Protein AF-A0A4R9QF24-F1 (afdb_monomer_lite)

Radius of gyration: 14.88 Å; chains: 1; bounding box: 35×24×42 Å

Foldseek 3Di:
DLVVCVVLADDPVLSVLLVVVLCVVLVPDDLVFWDPVQNVVTSVVLSVQLVVQLVVQLPPNHRDDVDQQQDWDADPQVSNDRIDGNVSVSSSVSSVVSNVVSCVPTGHD

Sequence (109 aa):
MTSRLLAAGYSKPQVGFLMRNTDRMTSALRAERLNDKAKACGIDSARAYVLGCLDKQLFPAGAGSNSPLDEMKQTSGFWGRKRLTVRELLYIGHFHACLGAAKEFLFRG

pLDDT: mean 91.17, std 8.84, range [56.25, 97.38]

Structure (mmCIF, N/CA/C/O backbone):
data_AF-A0A4R9QF24-F1
#
_entry.id   AF-A0A4R9QF24-F1
#
loop_
_atom_site.group_PDB
_atom_site.id
_atom_site.type_symbol
_atom_site.label_atom_id
_atom_site.label_alt_id
_atom_site.label_comp_id
_atom_site.label_asym_id
_atom_site.label_entity_id
_atom_site.label_seq_id
_atom_site.pdbx_PDB_ins_code
_atom_site.Cartn_x
_atom_site.Cartn_y
_atom_site.Cartn_z
_atom_site.occupancy
_atom_site.B_iso_or_equiv
_atom_site.auth_seq_id
_atom_site.auth_comp_id
_atom_site.auth_asym_id
_atom_site.auth_atom_id
_atom_site.pdbx_PDB_model_num
ATOM 1 N N . MET A 1 1 ? -2.396 -9.311 -3.660 1.00 87.06 1 MET A N 1
ATOM 2 C CA . MET A 1 1 ? -1.573 -8.209 -4.207 1.00 87.06 1 MET A CA 1
ATOM 3 C C . MET A 1 1 ? -0.394 -8.724 -5.034 1.00 87.06 1 MET A C 1
ATOM 5 O O . MET A 1 1 ? -0.342 -8.420 -6.215 1.00 87.06 1 MET A O 1
ATOM 9 N N . THR A 1 2 ? 0.498 -9.558 -4.480 1.00 91.19 2 THR A N 1
ATOM 10 C CA . THR A 1 2 ? 1.696 -10.113 -5.157 1.00 91.19 2 THR A CA 1
ATOM 11 C C . THR A 1 2 ? 1.463 -10.574 -6.600 1.00 91.19 2 THR A C 1
ATOM 13 O O . THR A 1 2 ? 2.097 -10.048 -7.509 1.00 91.19 2 THR A O 1
ATOM 16 N N . SER A 1 3 ? 0.526 -11.503 -6.833 1.00 90.12 3 SER A N 1
ATOM 17 C CA . SER A 1 3 ? 0.246 -12.039 -8.177 1.00 90.12 3 SER A CA 1
ATOM 18 C C . SER A 1 3 ? -0.223 -10.966 -9.156 1.00 90.12 3 SER A C 1
ATOM 20 O O . SER A 1 3 ? 0.128 -11.008 -10.329 1.00 90.12 3 SER A O 1
ATOM 22 N N . ARG A 1 4 ? -0.971 -9.971 -8.668 1.00 88.75 4 ARG A N 1
ATOM 23 C CA . 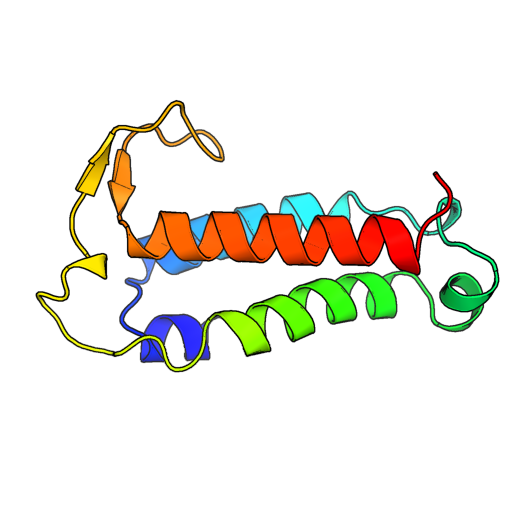ARG A 1 4 ? -1.437 -8.859 -9.495 1.00 88.75 4 ARG A CA 1
ATOM 24 C C . ARG A 1 4 ? -0.293 -7.920 -9.864 1.00 88.75 4 ARG A C 1
ATOM 26 O O . ARG A 1 4 ? -0.211 -7.514 -11.011 1.00 88.75 4 ARG A O 1
ATOM 33 N N . LEU A 1 5 ? 0.622 -7.619 -8.941 1.00 90.50 5 LEU A N 1
ATOM 34 C CA . LEU A 1 5 ? 1.810 -6.820 -9.262 1.00 90.50 5 LEU A CA 1
ATOM 35 C C . LEU A 1 5 ? 2.697 -7.534 -10.288 1.00 90.50 5 LEU A C 1
ATOM 37 O O . LEU A 1 5 ? 3.130 -6.918 -11.254 1.00 90.50 5 LEU A O 1
ATOM 41 N N . LEU A 1 6 ? 2.909 -8.843 -10.138 1.00 90.94 6 LEU A N 1
ATOM 42 C CA . LEU A 1 6 ? 3.626 -9.624 -11.151 1.00 90.94 6 LEU A CA 1
ATOM 43 C C . LEU A 1 6 ? 2.932 -9.529 -12.520 1.00 90.94 6 LEU A C 1
ATOM 45 O O . LEU A 1 6 ? 3.589 -9.265 -13.523 1.00 90.94 6 LEU A O 1
ATOM 49 N N . ALA A 1 7 ? 1.602 -9.666 -12.553 1.00 87.94 7 ALA A N 1
ATOM 50 C CA . ALA A 1 7 ? 0.816 -9.520 -13.776 1.00 87.94 7 ALA A CA 1
ATOM 51 C C . ALA A 1 7 ? 0.865 -8.097 -14.367 1.00 87.94 7 ALA A C 1
ATOM 53 O O . ALA A 1 7 ? 0.785 -7.951 -15.578 1.00 87.94 7 ALA A O 1
ATOM 54 N N . ALA A 1 8 ? 1.054 -7.061 -13.546 1.00 85.94 8 ALA A N 1
ATOM 55 C CA . ALA A 1 8 ? 1.254 -5.671 -13.971 1.00 85.94 8 ALA A CA 1
ATOM 56 C C . ALA A 1 8 ? 2.709 -5.342 -14.359 1.00 85.94 8 ALA A C 1
ATOM 58 O O . ALA A 1 8 ? 3.071 -4.170 -14.458 1.00 85.94 8 ALA A O 1
ATOM 59 N N . GLY A 1 9 ? 3.567 -6.348 -14.551 1.00 88.00 9 GLY A N 1
ATOM 60 C CA . GLY A 1 9 ? 4.936 -6.161 -15.034 1.00 88.00 9 GLY A CA 1
ATOM 61 C C . GLY A 1 9 ? 5.960 -5.793 -13.960 1.00 88.00 9 GLY A C 1
ATOM 62 O O . GLY A 1 9 ? 7.092 -5.456 -14.293 1.00 88.00 9 GLY A O 1
ATOM 63 N N . TYR A 1 10 ? 5.614 -5.874 -12.671 1.00 91.25 10 TYR A N 1
ATOM 64 C CA . TYR A 1 10 ? 6.614 -5.751 -11.612 1.00 91.25 10 TYR A CA 1
ATOM 65 C C . TYR A 1 10 ? 7.471 -7.023 -11.553 1.00 91.25 10 TYR A C 1
ATOM 67 O O . TYR A 1 10 ? 6.963 -8.143 -11.506 1.00 91.25 10 TYR A O 1
ATOM 75 N N . SER A 1 11 ? 8.789 -6.865 -11.473 1.00 92.25 11 SER A N 1
ATOM 76 C CA . SER A 1 11 ? 9.722 -7.970 -11.240 1.00 92.25 11 SER A CA 1
ATOM 77 C C . SER A 1 11 ? 9.606 -8.527 -9.813 1.00 92.25 11 SER A C 1
ATOM 79 O O . SER A 1 11 ? 9.228 -7.823 -8.873 1.00 92.25 11 SER A O 1
ATOM 81 N N . LYS A 1 12 ? 10.009 -9.789 -9.603 1.00 94.94 12 LYS A N 1
ATOM 82 C CA . LYS A 1 12 ? 10.023 -10.412 -8.262 1.00 94.94 12 LYS A CA 1
ATOM 83 C C . LYS A 1 12 ? 10.773 -9.568 -7.209 1.00 94.94 12 LYS A C 1
ATOM 85 O O . LYS A 1 12 ? 10.235 -9.414 -6.109 1.00 94.94 12 LYS A O 1
ATOM 90 N N . PRO A 1 13 ? 11.955 -8.977 -7.495 1.00 95.31 13 PRO A N 1
ATOM 91 C CA . PRO A 1 13 ? 12.639 -8.108 -6.536 1.00 95.31 13 PRO A CA 1
ATOM 92 C C . PRO A 1 13 ? 11.858 -6.838 -6.182 1.00 95.31 13 PRO A C 1
ATOM 94 O O . PRO A 1 13 ? 11.870 -6.435 -5.016 1.00 95.31 13 PRO A O 1
ATOM 97 N N . GLN A 1 14 ? 11.178 -6.221 -7.156 1.00 94.62 14 GLN A N 1
ATOM 98 C CA . GLN A 1 14 ? 10.319 -5.058 -6.915 1.00 94.62 14 GLN A CA 1
ATOM 99 C C . GLN A 1 14 ? 9.138 -5.454 -6.033 1.00 94.62 14 GLN A C 1
ATOM 101 O O . GLN A 1 14 ? 8.939 -4.854 -4.983 1.00 94.62 14 GLN A O 1
ATOM 106 N N . VAL A 1 15 ? 8.416 -6.523 -6.385 1.00 95.88 15 VAL A N 1
ATOM 107 C CA . VAL A 1 15 ? 7.282 -7.012 -5.587 1.00 95.88 15 VAL A CA 1
ATOM 108 C C . VAL A 1 15 ? 7.707 -7.321 -4.153 1.00 95.88 15 VAL A C 1
ATOM 110 O O . VAL A 1 15 ? 7.056 -6.874 -3.213 1.00 95.88 15 VAL A O 1
ATOM 113 N N . GLY A 1 16 ? 8.834 -8.012 -3.958 1.00 97.38 16 GLY A N 1
ATOM 114 C CA . GLY A 1 16 ? 9.349 -8.298 -2.620 1.00 97.38 16 GLY A CA 1
ATOM 115 C C . GLY A 1 16 ? 9.693 -7.034 -1.825 1.00 97.38 16 GLY A C 1
ATOM 116 O O . GLY A 1 16 ? 9.401 -6.956 -0.635 1.00 97.38 16 GLY A O 1
ATOM 117 N N . PHE A 1 17 ? 10.297 -6.031 -2.463 1.00 96.81 17 PHE A N 1
ATOM 118 C CA . PHE A 1 17 ? 10.587 -4.746 -1.824 1.00 96.81 17 PHE A CA 1
ATOM 119 C C . PHE A 1 17 ? 9.315 -3.982 -1.437 1.00 96.81 17 PHE A C 1
ATOM 121 O O . PHE A 1 17 ? 9.219 -3.504 -0.305 1.00 96.81 17 PHE A O 1
ATOM 128 N N . LEU A 1 18 ? 8.349 -3.889 -2.351 1.00 96.69 18 LEU A N 1
ATOM 129 C CA . LEU A 1 18 ? 7.113 -3.140 -2.151 1.00 96.69 18 LEU A CA 1
ATOM 130 C C . LEU A 1 18 ? 6.243 -3.792 -1.074 1.00 96.69 18 LEU A C 1
ATOM 132 O O . LEU A 1 18 ? 5.869 -3.125 -0.113 1.00 96.69 18 LEU A O 1
ATOM 136 N N . MET A 1 19 ? 6.012 -5.105 -1.170 1.00 96.62 19 MET A N 1
ATOM 137 C CA . MET A 1 19 ? 5.159 -5.827 -0.223 1.00 96.62 19 MET A CA 1
ATOM 138 C C . MET A 1 19 ? 5.723 -5.804 1.199 1.00 96.62 19 MET A C 1
ATOM 140 O O . MET A 1 19 ? 4.992 -5.472 2.123 1.00 96.62 19 MET A O 1
ATOM 144 N N . ARG A 1 20 ? 7.035 -6.027 1.389 1.00 96.94 20 ARG A N 1
ATOM 145 C CA . ARG A 1 20 ? 7.649 -5.943 2.730 1.00 96.94 20 ARG A CA 1
ATOM 146 C C . ARG A 1 20 ? 7.450 -4.577 3.387 1.00 96.94 20 ARG A C 1
ATOM 148 O O . ARG A 1 20 ? 7.258 -4.495 4.598 1.00 96.94 20 ARG A O 1
ATOM 155 N N . ASN A 1 21 ? 7.527 -3.496 2.612 1.00 97.19 21 ASN A N 1
ATOM 156 C CA . ASN A 1 21 ? 7.335 -2.150 3.146 1.00 97.19 21 ASN A CA 1
ATOM 157 C C . ASN A 1 21 ? 5.862 -1.830 3.393 1.00 97.19 21 ASN A C 1
ATOM 159 O O . ASN A 1 21 ? 5.549 -1.253 4.433 1.00 97.19 21 ASN A O 1
ATOM 163 N N . THR A 1 22 ? 4.973 -2.248 2.491 1.00 96.81 22 THR A N 1
ATOM 164 C CA . THR A 1 22 ? 3.525 -2.186 2.695 1.00 96.81 22 THR A CA 1
ATOM 165 C C . THR A 1 22 ? 3.134 -2.889 3.991 1.00 96.81 22 THR A C 1
ATOM 167 O O . THR A 1 22 ? 2.518 -2.250 4.840 1.00 96.81 22 THR A O 1
ATOM 170 N N . ASP A 1 23 ? 3.570 -4.133 4.199 1.00 96.00 23 ASP A N 1
ATOM 171 C CA . ASP A 1 23 ? 3.255 -4.920 5.396 1.00 96.00 23 ASP A CA 1
ATOM 172 C C . ASP A 1 23 ? 3.802 -4.265 6.666 1.00 96.00 23 ASP A C 1
ATOM 174 O O . ASP A 1 23 ? 3.090 -4.142 7.664 1.00 96.00 23 ASP A O 1
ATOM 178 N N . ARG A 1 24 ? 5.046 -3.770 6.631 1.00 96.44 24 ARG A N 1
ATOM 179 C CA . ARG A 1 24 ? 5.645 -3.042 7.759 1.00 96.44 24 ARG A CA 1
ATOM 180 C C . ARG A 1 24 ? 4.812 -1.819 8.148 1.00 96.44 24 ARG A C 1
ATOM 182 O O . ARG A 1 24 ? 4.592 -1.571 9.331 1.00 96.44 24 ARG A O 1
ATOM 189 N N . MET A 1 25 ? 4.369 -1.037 7.166 1.00 96.12 25 MET A N 1
ATOM 190 C CA . MET A 1 25 ? 3.655 0.216 7.411 1.00 96.12 25 MET A CA 1
ATOM 191 C C . MET A 1 25 ? 2.190 0.002 7.803 1.00 96.12 25 MET A C 1
ATOM 193 O O . MET A 1 25 ? 1.693 0.717 8.670 1.00 96.12 25 MET A O 1
ATOM 197 N N . THR A 1 26 ? 1.497 -0.983 7.225 1.00 95.38 26 THR A N 1
ATOM 198 C CA . THR A 1 26 ? 0.121 -1.329 7.628 1.00 95.38 26 THR A CA 1
ATOM 199 C C . THR A 1 26 ? 0.088 -2.004 9.000 1.00 95.38 26 THR A C 1
ATOM 201 O O . THR A 1 26 ? -0.829 -1.752 9.783 1.00 95.38 26 THR A O 1
ATOM 204 N N . SER A 1 27 ? 1.109 -2.791 9.350 1.00 95.31 27 SER A N 1
ATOM 205 C CA . SER A 1 27 ? 1.239 -3.397 10.684 1.00 95.31 27 SER A CA 1
ATOM 206 C C . SER A 1 27 ? 1.438 -2.361 11.789 1.00 95.31 27 SER A C 1
ATOM 208 O O . SER A 1 27 ? 1.021 -2.594 12.920 1.00 95.31 27 SER A O 1
ATOM 210 N N . ALA A 1 28 ? 2.011 -1.197 11.464 1.00 95.50 28 ALA A N 1
ATOM 211 C CA . ALA A 1 28 ? 2.176 -0.088 12.402 1.00 95.50 28 ALA A CA 1
ATOM 212 C C . ALA A 1 28 ? 0.861 0.644 12.736 1.00 95.50 28 ALA A C 1
ATOM 214 O O . ALA A 1 28 ? 0.833 1.441 13.676 1.00 95.50 28 ALA A O 1
ATOM 215 N N . LEU A 1 29 ? -0.224 0.395 11.991 1.00 95.00 29 LEU A N 1
ATOM 216 C CA . LEU A 1 29 ? -1.557 0.860 12.367 1.00 95.00 29 LEU A CA 1
ATOM 217 C C . LEU A 1 29 ? -2.015 0.124 13.624 1.00 95.00 29 LEU A C 1
ATOM 219 O O . LEU A 1 29 ? -1.924 -1.104 13.702 1.00 95.00 29 LEU A O 1
ATOM 223 N N . ARG A 1 30 ? -2.534 0.881 14.591 1.00 94.94 30 ARG A N 1
ATOM 224 C CA . ARG A 1 30 ? -2.872 0.348 15.908 1.00 94.94 30 ARG A CA 1
ATOM 225 C C . ARG A 1 30 ? -4.367 0.417 16.199 1.00 94.94 30 ARG A C 1
ATOM 227 O O . ARG A 1 30 ? -5.008 1.430 15.918 1.00 94.94 30 ARG A O 1
ATOM 234 N N . ALA A 1 31 ? -4.913 -0.661 16.757 1.00 94.81 31 ALA A N 1
ATOM 235 C CA . ALA A 1 31 ? -6.349 -0.825 16.982 1.00 94.81 31 ALA A CA 1
ATOM 236 C C . ALA A 1 31 ? -6.920 0.229 17.947 1.00 94.81 31 ALA A C 1
ATOM 238 O O . ALA A 1 31 ? -8.024 0.729 17.750 1.00 94.81 31 ALA A O 1
ATOM 239 N N . GLU A 1 32 ? -6.150 0.629 18.957 1.00 94.62 32 GLU A N 1
ATOM 240 C CA . GLU A 1 32 ? -6.548 1.628 19.949 1.00 94.62 32 GLU A CA 1
ATOM 241 C C . GLU A 1 32 ? -6.746 3.027 19.352 1.00 94.62 32 GLU A C 1
ATOM 243 O O . GLU A 1 32 ? -7.497 3.836 19.899 1.00 94.62 32 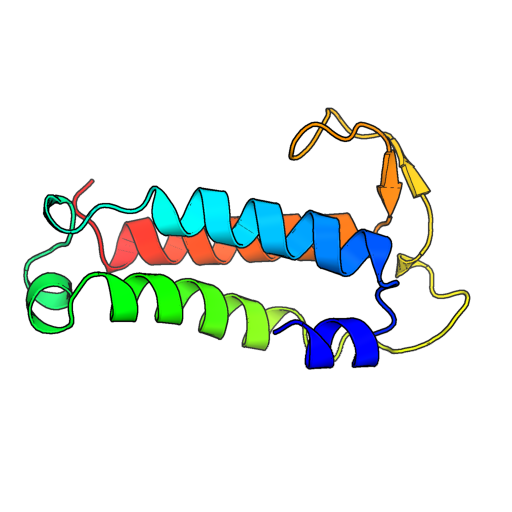GLU A O 1
ATOM 248 N N . ARG A 1 33 ? -6.106 3.302 18.209 1.00 96.06 33 ARG A N 1
ATOM 249 C CA . ARG A 1 33 ? -6.210 4.573 17.486 1.00 96.06 33 ARG A CA 1
ATOM 250 C C . ARG A 1 33 ? -7.408 4.618 16.536 1.00 96.06 33 ARG A C 1
ATOM 252 O O . ARG A 1 33 ? -7.631 5.662 15.936 1.00 96.06 33 ARG A O 1
ATOM 259 N N . LEU A 1 34 ? -8.170 3.535 16.378 1.00 96.88 34 LEU A N 1
ATOM 260 C CA . LEU A 1 34 ? -9.366 3.532 15.533 1.00 96.88 34 LEU A CA 1
ATOM 261 C C . LEU A 1 34 ? -10.441 4.480 16.087 1.00 96.88 34 LEU A C 1
ATOM 263 O O . LEU A 1 34 ? -10.601 4.631 17.303 1.00 96.88 34 LEU A O 1
ATOM 267 N N . ASN A 1 35 ? -11.200 5.113 15.194 1.00 95.88 35 ASN A N 1
ATOM 268 C CA . ASN A 1 35 ? -12.405 5.847 15.575 1.00 95.88 35 ASN A CA 1
ATOM 269 C C . ASN A 1 35 ? -13.556 4.883 15.918 1.00 95.88 35 ASN A C 1
ATOM 271 O O . ASN A 1 35 ? -13.450 3.675 15.714 1.00 95.88 35 ASN A O 1
ATOM 275 N N . ASP A 1 36 ? -14.655 5.402 16.464 1.00 94.81 36 ASP A N 1
ATOM 276 C CA . ASP A 1 36 ? -15.727 4.550 17.004 1.00 94.81 36 ASP A CA 1
ATOM 277 C C . ASP A 1 36 ? -16.399 3.694 15.929 1.00 94.81 36 ASP A C 1
ATOM 279 O O . ASP A 1 36 ? -16.719 2.532 16.174 1.00 94.81 36 ASP A O 1
ATOM 283 N N . LYS A 1 37 ? -16.519 4.230 14.708 1.00 91.06 37 LYS A N 1
ATOM 284 C CA . LYS A 1 37 ? -17.061 3.496 13.560 1.00 91.06 37 LYS A CA 1
ATOM 285 C C . LYS A 1 37 ? -16.139 2.347 13.151 1.00 91.06 37 LYS A C 1
ATOM 287 O O . LYS A 1 37 ? -16.597 1.230 12.944 1.00 91.06 37 LYS A O 1
ATOM 292 N N . ALA A 1 38 ? -14.837 2.607 13.055 1.00 94.50 38 ALA A N 1
ATOM 293 C CA . ALA A 1 38 ? -13.864 1.622 12.600 1.00 94.50 38 ALA A CA 1
ATOM 294 C C . ALA A 1 38 ? -13.532 0.567 13.667 1.00 94.50 38 ALA A C 1
ATOM 296 O O . ALA A 1 38 ? -13.198 -0.563 13.313 1.00 94.50 38 ALA A O 1
ATOM 297 N N . LYS A 1 39 ? -13.663 0.890 14.962 1.00 94.56 39 LYS A N 1
ATOM 298 C CA . LYS A 1 39 ? -13.473 -0.073 16.061 1.00 94.56 39 LYS A CA 1
ATOM 299 C C . LYS A 1 39 ? -14.380 -1.292 15.932 1.00 94.56 39 LYS A C 1
ATOM 301 O O . LYS A 1 39 ? -13.904 -2.401 16.148 1.00 94.56 39 LYS A O 1
ATOM 306 N N . ALA A 1 40 ? -15.636 -1.096 15.531 1.00 94.44 40 ALA A N 1
ATOM 307 C CA . ALA A 1 40 ? -16.583 -2.190 15.317 1.00 94.44 40 ALA A CA 1
ATOM 308 C C . ALA A 1 40 ? -16.124 -3.167 14.217 1.00 94.44 40 ALA A C 1
ATOM 310 O O . ALA A 1 40 ? -16.391 -4.361 14.302 1.00 94.44 40 ALA A O 1
ATOM 311 N N . CYS A 1 41 ? -15.397 -2.672 13.210 1.00 93.88 41 CYS A N 1
ATOM 312 C CA . CYS A 1 41 ? -14.873 -3.477 12.104 1.00 93.88 41 CYS A CA 1
ATOM 313 C C . CYS A 1 41 ? -13.483 -4.078 12.386 1.00 93.88 41 CYS A C 1
ATOM 315 O O . CYS A 1 41 ? -13.053 -4.986 11.673 1.00 93.88 41 CYS A O 1
ATOM 317 N N . GLY A 1 42 ? -12.762 -3.569 13.387 1.00 95.38 42 GLY A N 1
ATOM 318 C CA . GLY A 1 42 ? -11.434 -4.041 13.777 1.00 95.38 42 GLY A CA 1
ATOM 319 C C . GLY A 1 42 ? -10.276 -3.549 12.895 1.00 95.38 42 GLY A C 1
ATOM 320 O O . GLY A 1 42 ? -10.447 -3.002 11.803 1.00 95.38 42 GLY A O 1
ATOM 321 N N . ILE A 1 43 ? -9.050 -3.750 13.393 1.00 96.38 43 ILE A N 1
ATOM 322 C CA . ILE A 1 43 ? -7.818 -3.244 12.763 1.00 96.38 43 ILE A CA 1
ATOM 323 C C . ILE A 1 43 ? -7.509 -3.912 11.424 1.00 96.38 43 ILE A C 1
ATOM 325 O O . ILE A 1 43 ? -7.004 -3.257 10.512 1.00 96.38 43 ILE A O 1
ATOM 329 N N . ASP A 1 44 ? -7.852 -5.188 11.270 1.00 96.00 44 ASP A N 1
ATOM 330 C CA . ASP A 1 44 ? -7.577 -5.919 10.034 1.00 96.00 44 ASP A CA 1
ATOM 331 C C . ASP A 1 44 ? -8.448 -5.420 8.882 1.00 96.00 44 ASP A C 1
ATOM 333 O O . ASP A 1 44 ? -7.954 -5.286 7.764 1.00 96.00 44 ASP A O 1
ATOM 337 N N . SER A 1 45 ? -9.685 -4.998 9.160 1.00 94.81 45 SER A N 1
ATOM 338 C CA . SER A 1 45 ? -10.532 -4.311 8.179 1.00 94.81 45 SER A CA 1
ATOM 339 C C . SER A 1 45 ? -9.925 -2.976 7.739 1.00 94.81 45 SER A C 1
ATOM 341 O O . SER A 1 45 ? -9.942 -2.649 6.554 1.00 94.81 45 SER A O 1
ATOM 343 N N . ALA A 1 46 ? -9.322 -2.215 8.659 1.00 95.44 46 ALA A N 1
ATOM 344 C CA . ALA A 1 46 ? -8.640 -0.966 8.316 1.00 95.44 46 ALA A CA 1
ATOM 345 C C . ALA A 1 46 ? -7.373 -1.205 7.475 1.00 95.44 46 ALA A C 1
ATOM 347 O O . ALA A 1 46 ? -7.109 -0.477 6.516 1.00 95.44 46 ALA A O 1
ATOM 348 N N . ARG A 1 47 ? -6.605 -2.259 7.776 1.00 96.06 47 ARG A N 1
ATOM 349 C CA . ARG A 1 47 ? -5.465 -2.685 6.947 1.00 96.06 47 ARG A CA 1
ATOM 350 C C . ARG A 1 47 ? -5.929 -3.131 5.560 1.00 96.06 47 ARG A C 1
ATOM 352 O O . ARG A 1 47 ? -5.351 -2.712 4.558 1.00 96.06 47 ARG A O 1
ATOM 359 N N . ALA A 1 48 ? -7.003 -3.916 5.490 1.00 95.06 48 ALA A N 1
ATOM 360 C CA . ALA A 1 48 ? -7.608 -4.357 4.239 1.00 95.06 48 ALA A CA 1
ATOM 361 C C . ALA A 1 48 ? -8.136 -3.179 3.408 1.00 95.06 48 ALA A C 1
ATOM 363 O O . ALA A 1 48 ? -7.982 -3.190 2.190 1.00 95.06 48 ALA A O 1
ATOM 364 N N . TYR A 1 49 ? -8.675 -2.134 4.044 1.00 95.31 49 TYR A N 1
ATOM 365 C CA . TYR A 1 49 ? -9.096 -0.909 3.362 1.00 95.31 49 TYR A CA 1
ATOM 366 C C . TYR A 1 49 ? -7.931 -0.241 2.618 1.00 95.31 49 TYR A C 1
ATOM 368 O O . TYR A 1 49 ? -8.069 0.096 1.441 1.00 95.31 49 TYR A O 1
ATOM 376 N N . VAL A 1 50 ? -6.761 -0.107 3.258 1.00 96.62 50 VAL A N 1
ATOM 377 C CA . VAL A 1 50 ? -5.557 0.451 2.611 1.00 96.62 50 VAL A CA 1
ATOM 378 C C . VAL A 1 50 ? -5.170 -0.378 1.386 1.00 96.62 50 VAL A C 1
ATOM 380 O O . VAL A 1 50 ? -4.949 0.174 0.308 1.00 96.62 50 VAL A O 1
ATOM 383 N N . LEU A 1 51 ? -5.121 -1.704 1.535 1.00 94.62 51 LEU A N 1
ATOM 384 C CA . LEU A 1 51 ? -4.731 -2.612 0.454 1.00 94.62 51 LEU A CA 1
ATOM 385 C C . LEU A 1 51 ? -5.755 -2.639 -0.685 1.00 94.62 51 LEU A C 1
ATOM 387 O O . LEU A 1 51 ? -5.364 -2.673 -1.848 1.00 94.62 51 LEU A O 1
ATOM 391 N N . GLY A 1 52 ? -7.047 -2.590 -0.367 1.00 94.06 52 GLY A N 1
ATOM 392 C CA . GLY A 1 52 ? -8.128 -2.534 -1.346 1.00 94.06 52 GLY A CA 1
ATOM 393 C C . GLY A 1 52 ? -8.171 -1.205 -2.100 1.00 94.06 52 GLY A C 1
ATOM 394 O O . GLY A 1 52 ? -8.424 -1.192 -3.301 1.00 94.06 52 GLY A O 1
ATOM 395 N N . CYS A 1 53 ? -7.878 -0.087 -1.432 1.00 95.25 53 CYS A N 1
ATOM 396 C CA . CYS A 1 53 ? -7.697 1.207 -2.091 1.00 95.25 53 CYS A CA 1
ATOM 397 C C . CYS A 1 53 ? -6.515 1.163 -3.067 1.00 95.25 53 CYS A C 1
ATOM 399 O O . CYS A 1 53 ? -6.661 1.527 -4.234 1.00 95.25 53 CYS A O 1
ATOM 401 N N . LEU A 1 54 ? -5.370 0.645 -2.617 1.00 94.25 54 LEU A N 1
ATOM 402 C CA . LEU A 1 54 ? -4.168 0.533 -3.439 1.00 94.25 54 LEU A CA 1
ATOM 403 C C . LEU A 1 54 ? -4.405 -0.341 -4.677 1.00 94.25 54 LEU A C 1
ATOM 405 O O . LEU A 1 54 ? -4.013 0.012 -5.787 1.00 94.25 54 LEU A O 1
ATOM 409 N N . ASP A 1 55 ? -5.097 -1.461 -4.485 1.00 90.62 55 ASP A N 1
ATOM 410 C CA . ASP A 1 55 ? -5.482 -2.386 -5.547 1.00 90.62 55 ASP A CA 1
ATOM 411 C C . ASP A 1 55 ? -6.395 -1.745 -6.605 1.00 90.62 55 ASP A C 1
ATOM 413 O O . ASP A 1 55 ? -6.315 -2.080 -7.781 1.00 90.62 55 ASP A O 1
ATOM 417 N N . LYS A 1 56 ? -7.244 -0.791 -6.221 1.00 90.19 56 LYS A N 1
ATOM 418 C CA . LYS A 1 56 ? -8.082 -0.053 -7.175 1.00 90.19 56 LYS A CA 1
ATOM 419 C C . LYS A 1 56 ? -7.302 1.013 -7.938 1.00 90.19 56 LYS A C 1
ATOM 421 O O . LYS A 1 56 ? -7.615 1.273 -9.090 1.00 90.19 56 LYS A O 1
ATOM 426 N N . GLN A 1 57 ? -6.306 1.634 -7.308 1.00 87.31 57 GLN A N 1
ATOM 427 C CA . GLN A 1 57 ? -5.545 2.724 -7.924 1.00 87.31 57 GLN A CA 1
ATOM 428 C C . GLN A 1 57 ? -4.454 2.237 -8.885 1.00 87.31 57 GLN A C 1
ATOM 430 O O . GLN A 1 57 ?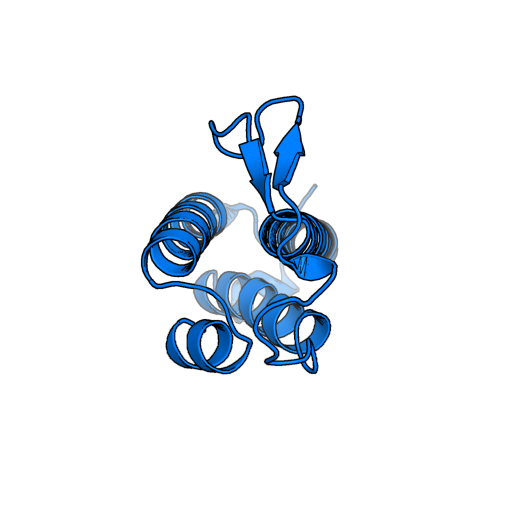 -4.144 2.925 -9.851 1.00 87.31 57 GLN A O 1
ATOM 435 N N . LEU A 1 58 ? -3.870 1.061 -8.641 1.00 83.31 58 LEU A N 1
ATOM 436 C CA . LEU A 1 58 ? -2.742 0.571 -9.442 1.00 83.31 58 LEU A CA 1
ATOM 437 C C . LEU A 1 58 ? -3.132 -0.138 -10.737 1.00 83.31 58 LEU A C 1
ATOM 439 O O . LEU A 1 58 ? -2.287 -0.321 -11.610 1.00 83.31 58 LEU A O 1
ATOM 443 N N . PHE A 1 59 ? -4.378 -0.575 -10.875 1.00 73.25 59 PHE A N 1
ATOM 444 C CA . PHE A 1 59 ? -4.809 -1.375 -12.017 1.00 73.25 59 PHE A CA 1
ATOM 445 C C . PHE A 1 59 ? -5.803 -0.557 -12.843 1.00 73.25 59 PHE A C 1
ATOM 447 O O . PHE A 1 59 ? -6.815 -0.135 -12.287 1.00 73.25 59 PHE A O 1
ATOM 454 N N . PRO A 1 60 ? -5.514 -0.294 -14.136 1.00 65.19 60 PRO A N 1
ATOM 455 C CA . PRO A 1 60 ? -4.821 -1.191 -15.068 1.00 65.19 60 PRO A CA 1
ATOM 456 C C . PRO A 1 60 ? -3.429 -0.697 -15.526 1.00 65.19 60 PRO A C 1
ATOM 458 O O . PRO A 1 60 ? -3.229 -0.439 -16.713 1.00 65.19 60 PRO A O 1
ATOM 461 N N . ALA A 1 61 ? -2.438 -0.572 -14.632 1.00 64.94 61 ALA A N 1
ATOM 462 C CA . ALA A 1 61 ? -1.063 -0.311 -15.071 1.00 64.94 61 ALA A CA 1
ATOM 463 C C . ALA A 1 61 ? -0.612 -1.388 -16.079 1.00 64.94 61 ALA A C 1
ATOM 465 O O . ALA A 1 61 ? -0.586 -2.579 -15.765 1.00 64.94 61 ALA A O 1
ATOM 466 N N . GLY A 1 62 ? -0.298 -0.963 -17.306 1.00 62.16 62 GLY A N 1
ATOM 467 C CA . GLY A 1 62 ? 0.013 -1.857 -18.417 1.00 62.16 62 GLY A CA 1
ATOM 468 C C . GLY A 1 62 ? 1.222 -2.757 -18.146 1.00 62.16 62 GLY A C 1
ATOM 469 O O . GLY A 1 62 ? 2.238 -2.328 -17.582 1.00 62.16 62 GLY A O 1
ATOM 470 N N . ALA A 1 63 ? 1.101 -4.009 -18.585 1.00 59.62 63 ALA A N 1
ATOM 471 C CA . ALA A 1 63 ? 2.133 -5.034 -18.531 1.00 59.62 63 ALA A CA 1
ATOM 472 C C . ALA A 1 63 ? 2.929 -5.022 -19.842 1.00 59.62 63 ALA A C 1
ATOM 474 O O . ALA A 1 63 ? 2.622 -5.751 -20.780 1.00 59.62 63 ALA A O 1
ATOM 475 N N . GLY A 1 64 ? 3.919 -4.142 -19.941 1.00 62.44 64 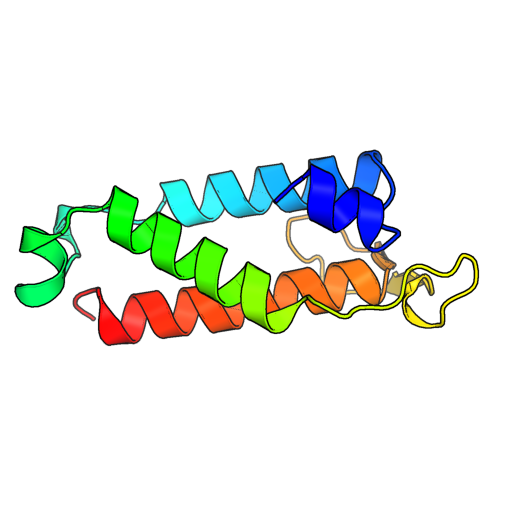GLY A N 1
ATOM 476 C CA . GLY A 1 64 ? 4.811 -4.092 -21.095 1.00 62.44 64 GLY A CA 1
ATOM 477 C C . GLY A 1 64 ? 6.244 -3.925 -20.633 1.00 62.44 64 GLY A C 1
ATOM 478 O O . GLY A 1 64 ? 6.537 -2.974 -19.913 1.00 62.44 64 GLY A O 1
ATOM 479 N N . SER A 1 65 ? 7.125 -4.836 -21.045 1.00 56.25 65 SER A N 1
ATOM 480 C CA . SER A 1 65 ? 8.570 -4.620 -20.981 1.00 56.25 65 SER A CA 1
ATOM 481 C C . SER A 1 65 ? 8.925 -3.444 -21.894 1.00 56.25 65 SER A C 1
ATOM 483 O O . SER A 1 65 ? 8.481 -3.432 -23.041 1.00 56.25 65 SER A O 1
ATOM 485 N N . ASN A 1 66 ? 9.716 -2.486 -21.401 1.00 67.19 66 ASN A N 1
ATOM 486 C CA . ASN A 1 66 ? 10.012 -1.183 -22.033 1.00 67.19 66 ASN A CA 1
ATOM 487 C C . ASN A 1 66 ? 8.928 -0.116 -21.836 1.00 67.19 66 ASN A C 1
ATOM 489 O O . ASN A 1 66 ? 8.850 0.853 -22.593 1.00 67.19 66 ASN A O 1
ATOM 493 N N . SER A 1 67 ? 8.092 -0.259 -20.809 1.00 78.81 67 SER A N 1
ATOM 494 C CA . SER A 1 67 ? 7.215 0.833 -20.408 1.00 78.81 67 SER A CA 1
ATOM 495 C C . SER A 1 67 ? 8.051 2.015 -19.888 1.00 78.81 67 SER A C 1
ATOM 497 O O . SER A 1 67 ? 9.021 1.782 -19.165 1.00 78.81 67 SER A O 1
ATOM 499 N N . PRO A 1 68 ? 7.648 3.283 -20.118 1.00 84.31 68 PRO A N 1
ATOM 500 C CA . PRO A 1 68 ? 8.213 4.434 -19.397 1.00 84.31 68 PRO A CA 1
ATOM 501 C C . PRO A 1 68 ? 8.146 4.275 -17.869 1.00 84.31 68 PRO A C 1
ATOM 503 O O . PRO A 1 68 ? 8.895 4.907 -17.128 1.00 84.31 68 PRO A O 1
ATOM 506 N N . LEU A 1 69 ? 7.267 3.390 -17.387 1.00 87.69 69 LEU A N 1
ATOM 507 C CA . LEU A 1 69 ? 7.165 3.015 -15.984 1.00 87.69 69 LEU A CA 1
ATOM 508 C C . LEU A 1 69 ? 8.412 2.277 -15.464 1.00 87.69 69 LEU A C 1
ATOM 510 O O . LEU A 1 69 ? 8.685 2.316 -14.267 1.00 87.69 69 LEU A O 1
ATOM 514 N N . ASP A 1 70 ? 9.197 1.641 -16.327 1.00 88.94 70 ASP A N 1
ATOM 515 C CA . ASP A 1 70 ? 10.388 0.888 -15.925 1.00 88.94 70 ASP A CA 1
ATOM 516 C C . ASP A 1 70 ? 11.653 1.771 -15.896 1.00 88.94 70 ASP A C 1
ATOM 518 O O . ASP A 1 70 ? 12.727 1.313 -15.502 1.00 88.94 70 ASP A O 1
ATOM 522 N N . GLU A 1 71 ? 11.537 3.057 -16.254 1.00 92.25 71 GLU A N 1
ATOM 523 C CA . GLU A 1 71 ? 12.639 4.015 -16.177 1.00 92.25 71 GLU A CA 1
ATOM 524 C C . GLU A 1 71 ? 13.089 4.211 -14.722 1.00 92.25 71 GLU A C 1
ATOM 526 O O . GLU A 1 71 ? 12.286 4.478 -13.823 1.00 92.25 71 GLU A O 1
ATOM 531 N N . MET A 1 72 ? 14.397 4.116 -14.488 1.00 95.06 72 MET A N 1
ATOM 532 C CA . MET A 1 72 ? 14.993 4.348 -13.176 1.00 95.06 72 MET A CA 1
ATOM 533 C C . MET A 1 72 ? 15.103 5.843 -12.877 1.00 95.06 72 MET A C 1
ATOM 535 O O . MET A 1 72 ? 15.742 6.591 -13.611 1.00 95.06 72 MET A O 1
ATOM 539 N N . LYS A 1 73 ? 14.575 6.261 -11.729 1.00 94.94 73 LYS A N 1
ATOM 540 C CA . LYS A 1 73 ? 14.692 7.619 -11.199 1.00 94.94 73 LYS A CA 1
ATOM 541 C C . LYS A 1 73 ? 15.544 7.643 -9.934 1.00 94.94 73 LYS A C 1
ATOM 543 O O . LYS A 1 73 ? 15.516 6.720 -9.113 1.00 94.94 73 LYS A O 1
ATOM 548 N N . GLN A 1 74 ? 16.295 8.728 -9.775 1.00 95.56 74 GLN A N 1
ATOM 549 C CA . GLN A 1 74 ? 16.947 9.072 -8.517 1.00 95.56 74 GLN A CA 1
ATOM 550 C C . GLN A 1 74 ? 15.913 9.724 -7.590 1.00 95.56 74 GLN A C 1
ATOM 552 O O . GLN A 1 74 ? 15.123 10.559 -8.019 1.00 95.56 74 GLN A O 1
ATOM 557 N N . THR A 1 75 ? 15.909 9.338 -6.320 1.00 91.31 75 THR A N 1
ATOM 558 C CA . THR A 1 75 ? 14.931 9.779 -5.319 1.00 91.31 75 THR A CA 1
ATOM 559 C C . THR A 1 75 ? 15.641 10.188 -4.033 1.00 91.31 75 THR A C 1
ATOM 561 O O . THR A 1 75 ? 16.811 9.856 -3.821 1.00 91.31 75 THR A O 1
ATOM 564 N N . SER A 1 76 ? 14.919 10.857 -3.134 1.00 87.62 76 SER A N 1
ATOM 565 C CA . SER A 1 76 ? 15.411 11.211 -1.797 1.00 87.62 76 SER A CA 1
ATOM 566 C C . SER A 1 76 ? 15.656 9.999 -0.885 1.00 87.62 76 SER A C 1
ATOM 568 O O . SER A 1 76 ? 16.297 10.150 0.153 1.00 87.62 76 SER A O 1
ATOM 570 N N . GLY A 1 77 ? 15.213 8.793 -1.267 1.00 89.50 77 GLY A N 1
ATOM 571 C CA . GLY A 1 77 ? 15.400 7.572 -0.478 1.00 89.50 77 GLY A CA 1
ATOM 572 C C . GLY A 1 77 ? 14.102 6.954 0.039 1.00 89.50 77 GLY A C 1
ATOM 573 O O . GLY A 1 77 ? 14.026 6.596 1.217 1.00 89.50 77 GLY A O 1
ATOM 574 N N . PHE A 1 78 ? 13.076 6.805 -0.805 1.00 91.69 78 PHE A N 1
ATOM 575 C CA . PHE A 1 78 ? 11.815 6.197 -0.373 1.00 91.69 78 PHE A CA 1
ATOM 576 C C . PHE A 1 78 ? 12.025 4.753 0.087 1.00 91.69 78 PHE A C 1
ATOM 578 O O . PHE A 1 78 ? 12.629 3.931 -0.605 1.00 91.69 78 PHE A O 1
ATOM 585 N N . TRP A 1 79 ? 11.550 4.462 1.301 1.00 92.88 79 TRP A N 1
ATOM 586 C CA . TRP A 1 79 ? 11.684 3.155 1.953 1.00 92.88 79 TRP A CA 1
ATOM 587 C C . TRP A 1 79 ? 13.125 2.607 1.959 1.00 92.88 79 TRP A C 1
ATOM 589 O O . TRP A 1 79 ? 13.345 1.399 1.886 1.00 92.88 79 TRP A O 1
ATOM 599 N N . GLY A 1 80 ? 14.113 3.504 2.051 1.00 91.62 80 GLY A N 1
ATOM 600 C CA . GLY A 1 80 ? 15.534 3.156 2.114 1.00 91.62 80 GLY A CA 1
ATOM 601 C C . GLY A 1 80 ? 16.203 2.914 0.756 1.00 91.62 80 GLY A C 1
ATOM 602 O O . GLY A 1 80 ? 17.378 2.555 0.727 1.00 91.62 80 GLY A O 1
ATOM 603 N N . ARG A 1 81 ? 15.509 3.125 -0.373 1.00 93.38 81 ARG A N 1
ATOM 604 C CA . ARG A 1 81 ? 16.089 3.022 -1.723 1.00 93.38 81 ARG A CA 1
ATOM 605 C C . ARG A 1 81 ? 16.155 4.380 -2.410 1.00 93.38 81 ARG A C 1
ATOM 607 O O . ARG A 1 81 ? 15.145 5.053 -2.570 1.00 93.38 81 ARG A O 1
ATOM 614 N N . LYS A 1 82 ? 17.353 4.761 -2.867 1.00 93.69 82 LYS A N 1
ATOM 615 C CA . LYS A 1 82 ? 17.589 6.017 -3.609 1.00 93.69 82 LYS A CA 1
ATOM 616 C C . LYS A 1 82 ? 17.329 5.898 -5.109 1.00 93.69 82 LYS A C 1
ATOM 618 O O . LYS A 1 82 ? 17.129 6.912 -5.762 1.00 93.69 82 LYS A O 1
ATOM 623 N N . ARG A 1 83 ? 17.312 4.681 -5.651 1.00 95.75 83 ARG A N 1
ATOM 624 C CA . ARG A 1 83 ? 17.030 4.405 -7.063 1.00 95.75 83 ARG A CA 1
ATOM 625 C C . ARG A 1 83 ? 15.804 3.514 -7.149 1.00 95.75 83 ARG A C 1
ATOM 627 O O . ARG A 1 83 ? 15.819 2.416 -6.595 1.00 95.75 83 ARG A O 1
ATOM 634 N N . LEU A 1 84 ? 14.765 4.011 -7.805 1.00 96.06 84 LEU A N 1
ATOM 635 C CA . LEU A 1 84 ? 13.484 3.330 -7.966 1.00 96.06 84 LEU A CA 1
ATOM 636 C C . LEU A 1 84 ? 12.979 3.543 -9.385 1.00 96.06 84 LEU A C 1
ATOM 638 O O . LEU A 1 84 ? 13.202 4.599 -9.971 1.00 96.06 84 LEU A O 1
ATOM 642 N N . THR A 1 85 ? 12.285 2.553 -9.923 1.00 94.19 85 THR A N 1
ATOM 643 C CA . THR A 1 85 ? 11.539 2.715 -11.173 1.00 94.19 85 THR A CA 1
ATOM 644 C C . THR A 1 85 ? 10.363 3.673 -10.986 1.00 94.19 85 THR A C 1
ATOM 646 O O . THR A 1 85 ? 9.817 3.795 -9.884 1.00 94.19 85 THR A O 1
ATOM 649 N N . VAL A 1 86 ? 9.913 4.319 -12.064 1.00 92.38 86 VAL A N 1
ATOM 650 C CA . VAL A 1 86 ? 8.663 5.103 -12.064 1.00 92.38 86 VAL A CA 1
ATOM 651 C C . VAL A 1 86 ? 7.483 4.253 -11.564 1.00 92.38 86 VAL A C 1
ATOM 653 O O . VAL A 1 86 ? 6.645 4.732 -10.805 1.00 92.38 86 VAL A O 1
ATOM 656 N N . ARG A 1 87 ? 7.454 2.960 -11.894 1.00 92.00 87 ARG A N 1
ATOM 657 C CA . ARG A 1 87 ? 6.442 1.993 -11.458 1.00 92.00 87 ARG A CA 1
ATOM 658 C C . ARG A 1 87 ? 6.438 1.762 -9.943 1.00 92.00 87 ARG A C 1
ATOM 660 O O . ARG A 1 87 ? 5.373 1.692 -9.326 1.00 92.00 87 ARG A O 1
ATOM 667 N N . GLU A 1 88 ? 7.616 1.638 -9.331 1.00 94.38 88 GLU A N 1
ATOM 668 C CA . GLU A 1 88 ? 7.754 1.571 -7.869 1.00 94.38 88 GLU A CA 1
ATOM 669 C C . GLU A 1 88 ? 7.334 2.892 -7.217 1.00 94.38 88 GLU A C 1
ATOM 671 O O . GLU A 1 88 ? 6.672 2.876 -6.182 1.00 94.38 88 GLU A O 1
ATOM 676 N N . LEU A 1 89 ? 7.668 4.030 -7.828 1.00 94.75 89 LEU A N 1
ATOM 677 C CA . LEU A 1 89 ? 7.273 5.348 -7.330 1.00 94.75 89 LEU A CA 1
ATOM 678 C C . LEU A 1 89 ? 5.756 5.551 -7.352 1.00 94.75 89 LEU A C 1
ATOM 680 O O . LEU A 1 89 ? 5.200 6.008 -6.356 1.00 94.75 89 LEU A O 1
ATOM 684 N N . LEU A 1 90 ? 5.082 5.156 -8.435 1.00 92.31 90 LEU A N 1
ATOM 685 C CA . LEU A 1 90 ? 3.619 5.163 -8.514 1.00 92.31 90 LEU A CA 1
ATOM 686 C C . LEU A 1 90 ? 3.004 4.294 -7.418 1.00 92.31 90 LEU A C 1
ATOM 688 O O . LEU A 1 90 ? 2.107 4.746 -6.709 1.00 92.31 90 LEU A O 1
ATOM 692 N N . TYR A 1 91 ? 3.530 3.079 -7.223 1.00 94.81 91 TYR A N 1
ATOM 693 C CA . TYR A 1 91 ? 3.098 2.211 -6.127 1.00 94.81 91 TYR A CA 1
ATOM 694 C C . TYR A 1 91 ? 3.204 2.909 -4.771 1.00 94.81 91 TYR A C 1
ATOM 696 O O . TYR A 1 91 ? 2.241 2.931 -4.006 1.00 94.81 91 TYR A O 1
ATOM 704 N N . ILE A 1 92 ? 4.371 3.482 -4.472 1.00 96.12 92 ILE A N 1
ATOM 705 C CA . ILE A 1 92 ? 4.641 4.155 -3.199 1.00 96.12 92 ILE A CA 1
ATOM 706 C C . ILE A 1 92 ? 3.691 5.343 -3.012 1.00 96.12 92 ILE A C 1
ATOM 708 O O . ILE A 1 92 ? 3.095 5.479 -1.943 1.00 96.12 92 ILE A O 1
ATOM 712 N N . GLY A 1 93 ? 3.505 6.167 -4.044 1.00 94.81 93 GLY A N 1
ATOM 713 C CA . GLY A 1 93 ? 2.597 7.313 -4.014 1.00 94.81 93 GLY A CA 1
ATOM 714 C C . GLY A 1 93 ? 1.156 6.904 -3.708 1.00 94.81 93 GLY A C 1
ATOM 715 O O . GLY A 1 93 ? 0.567 7.404 -2.749 1.00 94.81 93 GLY A O 1
ATOM 716 N N . HIS A 1 94 ? 0.618 5.936 -4.454 1.00 95.69 94 HIS A N 1
ATOM 717 C CA . HIS A 1 94 ? -0.733 5.415 -4.228 1.00 95.69 94 HIS A CA 1
ATOM 718 C C . HIS A 1 94 ? -0.885 4.765 -2.852 1.00 95.69 94 HIS A C 1
ATOM 720 O O . HIS A 1 94 ? -1.881 4.993 -2.166 1.00 95.69 94 HIS A O 1
ATOM 726 N N . PHE A 1 95 ? 0.120 4.016 -2.390 1.00 97.00 95 PHE A N 1
ATOM 727 C CA . PHE A 1 95 ? 0.095 3.439 -1.048 1.00 97.00 95 PHE A CA 1
ATOM 728 C C . PHE A 1 95 ? -0.014 4.529 0.022 1.00 97.00 95 PHE A C 1
ATOM 730 O O . PHE A 1 95 ? -0.848 4.424 0.920 1.00 97.00 95 PHE A O 1
ATOM 737 N N . HIS A 1 96 ? 0.794 5.587 -0.075 1.00 96.88 96 HIS A N 1
ATOM 738 C CA . 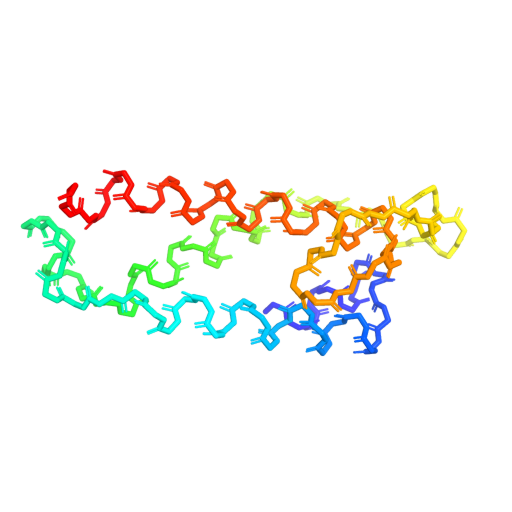HIS A 1 96 ? 0.762 6.687 0.884 1.00 96.88 96 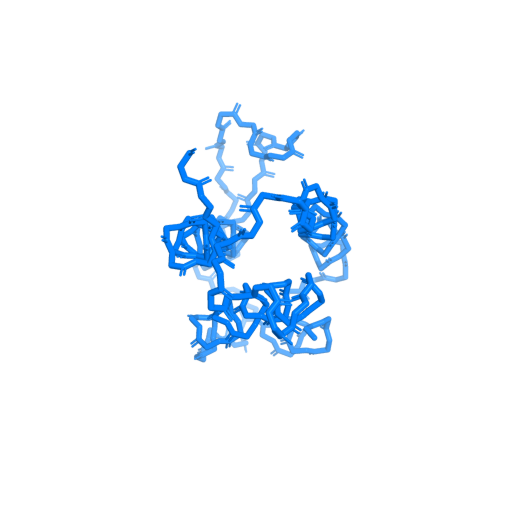HIS A CA 1
ATOM 739 C C . HIS A 1 96 ? -0.545 7.483 0.827 1.00 96.88 96 HIS A C 1
ATOM 741 O O . HIS A 1 96 ? -1.057 7.851 1.884 1.00 96.88 96 HIS A O 1
ATOM 747 N N . ALA A 1 97 ? -1.120 7.688 -0.361 1.00 96.62 97 ALA A N 1
ATOM 748 C CA . ALA A 1 97 ? -2.435 8.308 -0.514 1.00 96.62 97 ALA A CA 1
ATOM 749 C C . ALA A 1 97 ? -3.535 7.468 0.160 1.00 96.62 97 ALA A C 1
ATOM 751 O O . ALA A 1 97 ? -4.290 7.978 0.986 1.00 96.62 97 ALA A O 1
ATOM 752 N N . CYS A 1 98 ? -3.577 6.160 -0.112 1.00 97.31 98 CYS A N 1
ATOM 753 C CA . CYS A 1 98 ? -4.538 5.240 0.499 1.00 97.31 98 CYS A CA 1
ATOM 754 C C . CYS A 1 98 ? -4.355 5.107 2.017 1.00 97.31 98 CYS A C 1
ATOM 756 O O . CYS A 1 98 ? -5.335 5.042 2.757 1.00 97.31 98 CYS A O 1
ATOM 758 N N . LEU A 1 99 ? -3.109 5.093 2.500 1.00 97.25 99 LEU A N 1
ATOM 759 C CA . LEU A 1 99 ? -2.806 5.091 3.928 1.00 97.25 99 LEU A CA 1
ATOM 760 C C . LEU A 1 99 ? -3.239 6.402 4.598 1.00 97.25 99 LEU A C 1
ATOM 762 O O . LEU A 1 99 ? -3.770 6.364 5.705 1.00 97.25 99 LEU A O 1
ATOM 766 N N . GLY A 1 100 ? -3.021 7.543 3.942 1.00 96.38 100 GLY A N 1
ATOM 767 C CA . GLY A 1 100 ? -3.477 8.854 4.404 1.00 96.38 100 GLY A CA 1
ATOM 768 C C . GLY A 1 100 ? -4.997 8.905 4.531 1.00 96.38 100 GLY A C 1
ATOM 769 O O . GLY A 1 100 ? -5.503 9.190 5.613 1.00 96.38 100 GLY A O 1
ATOM 770 N N . ALA A 1 101 ? -5.711 8.497 3.480 1.00 95.50 101 ALA A N 1
ATOM 771 C CA . ALA A 1 101 ? -7.168 8.404 3.497 1.00 95.50 101 ALA A CA 1
ATOM 772 C C . ALA A 1 101 ? -7.667 7.461 4.605 1.00 95.50 101 ALA A C 1
ATOM 774 O O . ALA A 1 101 ? -8.588 7.794 5.344 1.00 95.50 101 ALA A O 1
ATOM 775 N N . ALA A 1 102 ? -7.039 6.295 4.784 1.00 96.12 102 ALA A N 1
ATOM 776 C CA . ALA A 1 102 ? -7.407 5.390 5.869 1.00 96.12 102 ALA A CA 1
ATOM 777 C C . ALA A 1 102 ? -7.233 6.048 7.244 1.00 96.12 102 ALA A C 1
ATOM 779 O O . ALA A 1 102 ? -8.119 5.928 8.084 1.00 96.12 102 ALA A O 1
ATOM 780 N N . LYS A 1 103 ? -6.124 6.763 7.474 1.00 95.75 103 LYS A N 1
ATOM 781 C CA . LYS A 1 103 ? -5.887 7.498 8.726 1.00 95.75 103 LYS A CA 1
ATOM 782 C C . LYS A 1 103 ? -6.951 8.562 8.980 1.00 95.75 103 LYS A C 1
ATOM 784 O O . LYS A 1 103 ? -7.429 8.653 10.101 1.00 95.75 103 LYS A O 1
ATOM 789 N N . GLU A 1 104 ? -7.341 9.304 7.952 1.00 95.25 104 GLU A N 1
ATOM 790 C CA . GLU A 1 104 ? -8.372 10.339 8.044 1.00 95.25 104 GLU A CA 1
ATOM 791 C C . GLU A 1 104 ? -9.760 9.758 8.361 1.00 95.25 104 GLU A C 1
ATOM 793 O O . GLU A 1 104 ? -10.449 10.238 9.258 1.00 95.25 104 GLU A O 1
ATOM 798 N N . PHE A 1 105 ? -10.163 8.685 7.672 1.00 94.19 105 PHE A N 1
ATOM 799 C CA . PHE A 1 105 ? -11.526 8.153 7.779 1.00 94.19 105 PHE A CA 1
ATOM 800 C C . PHE A 1 105 ? -11.724 7.106 8.878 1.00 94.19 105 PHE A C 1
ATOM 802 O O . PHE A 1 105 ? -12.850 6.921 9.345 1.00 94.19 105 PHE A O 1
ATOM 809 N N . LEU A 1 106 ? -10.672 6.385 9.276 1.00 96.06 106 LEU A N 1
ATOM 810 C CA . LEU A 1 106 ? -10.779 5.220 10.165 1.00 96.06 106 LEU A CA 1
ATOM 811 C C . LEU A 1 106 ? -10.075 5.410 11.511 1.00 96.06 106 LEU A C 1
ATOM 813 O O . LEU A 1 106 ? -10.357 4.666 12.450 1.00 96.06 106 LEU A O 1
ATOM 817 N N . PHE A 1 107 ? -9.176 6.385 11.637 1.00 95.50 107 PHE A N 1
ATOM 818 C CA . PHE A 1 107 ? -8.405 6.602 12.858 1.00 95.50 107 PHE A CA 1
ATOM 819 C C . PHE A 1 107 ? -8.747 7.948 13.494 1.00 95.50 107 PHE A C 1
ATOM 821 O O . PHE A 1 107 ? -9.281 8.855 12.865 1.00 95.50 107 PHE A O 1
ATOM 828 N N . ARG A 1 108 ? -8.482 8.050 14.793 1.00 87.50 108 ARG A N 1
ATOM 829 C CA . ARG A 1 108 ? -8.519 9.305 15.537 1.00 87.50 108 ARG A CA 1
ATOM 830 C C . ARG A 1 108 ? -7.221 10.064 15.237 1.00 87.50 108 ARG A C 1
ATOM 832 O O . ARG A 1 108 ? -6.142 9.452 15.277 1.00 87.50 108 ARG A O 1
ATOM 839 N N . GLY A 1 109 ? -7.361 11.356 14.924 1.00 67.00 109 GLY A N 1
ATOM 840 C CA . GLY A 1 109 ? -6.254 12.302 14.724 1.00 67.00 109 GLY A CA 1
ATOM 841 C C . GLY A 1 109 ? -5.218 12.235 15.835 1.00 67.00 109 GLY A C 1
ATOM 842 O O . GLY A 1 109 ? -5.590 11.982 17.002 1.00 67.00 109 GLY A O 1
#

Secondary structure (DSSP, 8-state):
-HHHHHHTT--HHHHHHHHHHHHHHHHT--GGGB-HHHHHHHHHHHHHHHHHHHHHHHTT----TT-GGG-EEEEEEETTEEEEEHHHHHHHHHHHHHHHHHHHHHB--